Protein AF-A0A7V6YU19-F1 (afdb_monomer_lite)

pLDDT: mean 92.11, std 6.83, range [58.5, 97.75]

Structure (mmCIF, N/CA/C/O backbone):
data_AF-A0A7V6YU19-F1
#
_entry.id   AF-A0A7V6YU19-F1
#
loop_
_atom_site.group_PDB
_atom_site.id
_atom_site.type_symbol
_atom_site.label_atom_id
_atom_site.label_alt_id
_atom_site.label_comp_id
_atom_site.label_asym_id
_atom_site.label_entity_id
_atom_site.label_seq_id
_atom_site.pdbx_PDB_ins_code
_atom_site.Cartn_x
_atom_site.Cartn_y
_atom_site.Cartn_z
_atom_site.occupancy
_atom_site.B_iso_or_equiv
_atom_site.auth_seq_id
_atom_site.auth_comp_id
_atom_site.auth_asym_id
_atom_site.auth_atom_id
_atom_site.pdbx_PDB_model_num
ATOM 1 N N . MET A 1 1 ? 0.845 -4.988 7.920 1.00 90.50 1 MET A N 1
ATOM 2 C CA 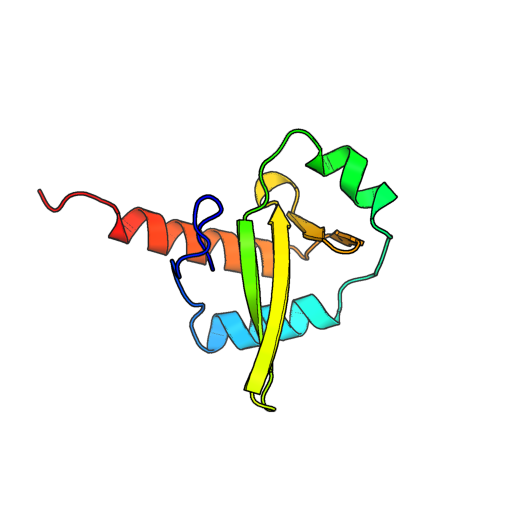. MET A 1 1 ? 2.140 -4.286 7.725 1.00 90.50 1 MET A CA 1
ATOM 3 C C . MET A 1 1 ? 3.253 -5.075 8.382 1.00 90.50 1 MET A C 1
ATOM 5 O O . MET A 1 1 ? 3.049 -5.607 9.468 1.00 90.50 1 MET A O 1
ATOM 9 N N . GLU A 1 2 ? 4.427 -5.120 7.759 1.00 91.31 2 GLU A N 1
ATOM 10 C CA . GLU A 1 2 ? 5.587 -5.846 8.289 1.00 91.31 2 GLU A CA 1
ATOM 11 C C . GLU A 1 2 ? 6.787 -4.915 8.507 1.00 91.31 2 GLU A C 1
ATOM 13 O O . GLU A 1 2 ? 6.885 -3.824 7.945 1.00 91.31 2 GLU A O 1
ATOM 18 N N . SER A 1 3 ? 7.728 -5.359 9.329 1.00 88.25 3 SER A N 1
ATOM 19 C CA . SER A 1 3 ? 9.029 -4.725 9.502 1.00 88.25 3 SER A CA 1
ATOM 20 C C . SER A 1 3 ? 9.885 -4.909 8.253 1.00 88.25 3 SER A C 1
ATOM 22 O O . SER A 1 3 ? 9.975 -6.002 7.692 1.00 88.25 3 SER A O 1
ATOM 24 N N . SER A 1 4 ? 10.558 -3.845 7.817 1.00 85.75 4 SER A N 1
ATOM 25 C CA . SER A 1 4 ? 11.532 -3.927 6.724 1.00 85.75 4 SER A CA 1
ATOM 26 C C . SER A 1 4 ? 12.844 -4.605 7.136 1.00 85.75 4 SER A C 1
ATOM 28 O O . SER A 1 4 ? 13.607 -4.988 6.256 1.00 85.75 4 SER A O 1
ATOM 30 N N . TYR A 1 5 ? 13.112 -4.754 8.439 1.00 88.69 5 TYR A N 1
ATOM 31 C CA . TYR A 1 5 ? 14.351 -5.341 8.961 1.00 88.69 5 TYR A CA 1
ATOM 32 C C . TYR A 1 5 ? 14.288 -6.872 9.052 1.00 88.69 5 TYR A C 1
ATOM 34 O O . TYR A 1 5 ? 15.174 -7.560 8.558 1.00 88.69 5 TYR A O 1
ATOM 42 N N . ASP A 1 6 ? 13.226 -7.402 9.662 1.00 89.88 6 ASP A N 1
ATOM 43 C CA . ASP A 1 6 ? 13.076 -8.826 10.002 1.00 89.88 6 ASP A CA 1
ATOM 44 C C . ASP A 1 6 ? 11.745 -9.434 9.529 1.00 89.88 6 ASP A C 1
ATOM 46 O O . ASP A 1 6 ? 11.481 -10.609 9.766 1.00 89.88 6 ASP A O 1
ATOM 50 N N . GLY A 1 7 ? 10.887 -8.656 8.860 1.00 87.44 7 GLY A N 1
ATOM 51 C CA . GLY A 1 7 ? 9.603 -9.142 8.351 1.00 87.44 7 GLY A CA 1
ATOM 52 C C . GLY A 1 7 ? 8.560 -9.433 9.429 1.00 87.44 7 GLY A C 1
ATOM 53 O O . GLY A 1 7 ? 7.480 -9.916 9.094 1.00 87.44 7 GLY A O 1
ATOM 54 N N . ARG A 1 8 ? 8.832 -9.136 10.709 1.00 91.88 8 ARG A N 1
ATOM 55 C CA . ARG A 1 8 ? 7.842 -9.356 11.768 1.00 91.88 8 ARG A CA 1
ATOM 56 C C . ARG A 1 8 ? 6.603 -8.498 11.534 1.00 91.88 8 ARG A C 1
ATOM 58 O O . ARG A 1 8 ? 6.695 -7.377 11.026 1.00 91.88 8 ARG A O 1
ATOM 65 N N . HIS A 1 9 ? 5.458 -9.014 11.954 1.00 91.31 9 HIS A N 1
ATOM 66 C CA . HIS A 1 9 ? 4.203 -8.279 11.944 1.00 91.31 9 HIS A CA 1
ATOM 67 C C . HIS A 1 9 ? 4.325 -6.981 12.757 1.00 91.31 9 HIS A C 1
ATOM 69 O O . HIS A 1 9 ? 4.867 -6.993 13.863 1.00 91.31 9 HIS A O 1
ATOM 75 N N . LEU A 1 10 ? 3.816 -5.872 12.216 1.00 89.75 10 LEU A N 1
ATOM 76 C CA . LEU A 1 10 ? 3.780 -4.583 12.911 1.00 89.75 10 LEU A CA 1
ATOM 77 C C . LEU A 1 10 ? 2.366 -4.115 13.233 1.00 89.75 10 LEU A C 1
ATOM 79 O O . LEU A 1 10 ? 2.133 -3.632 14.335 1.00 89.75 10 LEU A O 1
ATOM 83 N N . LEU A 1 11 ? 1.460 -4.176 12.258 1.00 91.12 11 LEU A N 1
ATOM 84 C CA . LEU A 1 11 ? 0.125 -3.604 12.389 1.00 91.12 11 LEU A CA 1
ATOM 85 C C . LEU A 1 11 ? -0.799 -4.110 11.286 1.00 91.12 11 LEU A C 1
ATOM 87 O O . LEU A 1 11 ? -0.362 -4.209 10.136 1.00 91.12 11 LEU A O 1
ATOM 91 N N . ASP A 1 12 ? -2.067 -4.307 11.615 1.00 92.38 12 ASP A N 1
ATOM 92 C CA . ASP A 1 12 ? -3.137 -4.578 10.659 1.00 92.38 12 ASP A CA 1
ATOM 93 C C . ASP A 1 12 ? -3.987 -3.347 10.364 1.00 92.38 12 ASP A C 1
ATOM 95 O O . ASP A 1 12 ? -4.033 -2.379 11.128 1.00 92.38 12 ASP A O 1
ATOM 99 N N . PHE A 1 13 ? -4.656 -3.398 9.219 1.00 94.38 13 PHE A N 1
ATOM 100 C CA . PHE A 1 13 ? -5.737 -2.476 8.906 1.00 94.38 13 PHE A CA 1
ATOM 101 C C . PHE A 1 13 ? -6.992 -2.969 9.623 1.00 94.38 13 PHE A C 1
ATOM 103 O O . PHE A 1 13 ? -7.190 -4.174 9.763 1.00 94.38 13 PHE A O 1
ATOM 110 N N . ASP A 1 14 ? -7.839 -2.047 10.076 1.00 94.69 14 ASP A N 1
ATOM 111 C CA . ASP A 1 14 ? -9.186 -2.432 10.502 1.00 94.69 14 ASP A CA 1
ATOM 112 C C . ASP A 1 14 ? -10.050 -2.850 9.293 1.00 94.69 14 ASP A C 1
ATOM 114 O O . ASP A 1 14 ? -9.650 -2.679 8.136 1.00 94.69 14 ASP A O 1
ATOM 118 N N . ASP A 1 15 ? -11.227 -3.426 9.546 1.00 95.00 15 ASP A N 1
ATOM 119 C CA . ASP A 1 15 ? -12.093 -3.978 8.491 1.00 95.00 15 ASP A CA 1
ATOM 120 C C . ASP A 1 15 ? -12.442 -2.932 7.426 1.00 95.00 15 ASP A C 1
ATOM 122 O O . ASP A 1 15 ? -12.363 -3.196 6.225 1.00 95.00 15 ASP A O 1
ATOM 126 N N . LYS A 1 16 ? -12.749 -1.705 7.863 1.00 96.00 16 LYS A N 1
ATOM 127 C CA . LYS A 1 16 ? -13.089 -0.600 6.964 1.00 96.00 16 LYS A CA 1
ATOM 128 C C . LYS A 1 16 ? -11.886 -0.194 6.113 1.00 96.00 16 LYS A C 1
ATOM 130 O O . LYS A 1 16 ? -12.013 -0.036 4.902 1.00 96.00 16 LYS A O 1
ATOM 135 N N . GLN A 1 17 ? -10.722 -0.023 6.740 1.00 96.38 17 GLN A N 1
ATOM 136 C CA . GLN A 1 17 ? -9.481 0.291 6.034 1.00 96.38 17 GLN A CA 1
ATOM 137 C C . GLN A 1 17 ? -9.115 -0.804 5.028 1.00 96.38 17 GLN A C 1
ATOM 139 O O . GLN A 1 17 ? -8.640 -0.490 3.941 1.00 96.38 17 GLN A O 1
ATOM 144 N N . THR A 1 18 ? -9.348 -2.071 5.373 1.00 96.00 18 THR A N 1
ATOM 145 C CA . THR A 1 18 ? -9.095 -3.220 4.498 1.00 96.00 18 THR A CA 1
ATOM 146 C C . THR A 1 18 ? -9.998 -3.189 3.271 1.00 96.00 18 THR A C 1
ATOM 148 O O . THR A 1 18 ? -9.497 -3.281 2.151 1.00 96.00 18 THR A O 1
ATOM 151 N N . GLU A 1 19 ? -11.306 -3.001 3.459 1.00 96.50 19 GLU A N 1
ATOM 152 C CA . GLU A 1 19 ? -12.279 -2.936 2.364 1.00 96.50 19 GLU A CA 1
ATOM 153 C C . GLU A 1 19 ? -11.993 -1.759 1.418 1.00 96.50 19 GLU A C 1
ATOM 155 O O . GLU A 1 19 ? -11.908 -1.936 0.199 1.00 96.50 19 GLU A O 1
ATOM 160 N N . GLU A 1 20 ? -11.786 -0.559 1.970 1.00 97.50 20 GLU A N 1
ATOM 161 C CA . GLU A 1 20 ? -11.489 0.634 1.173 1.00 97.50 20 GLU A CA 1
ATOM 162 C C . GLU A 1 20 ? -10.144 0.497 0.448 1.00 97.50 20 GLU A C 1
ATOM 164 O O . GLU A 1 20 ? -10.064 0.767 -0.751 1.00 97.50 20 GLU A O 1
ATOM 169 N N . PHE A 1 21 ? -9.097 0.014 1.125 1.00 96.12 21 PHE A N 1
ATOM 170 C CA . PHE A 1 21 ? -7.794 -0.192 0.494 1.00 96.12 21 PHE A CA 1
ATOM 171 C C . PHE A 1 21 ? -7.872 -1.224 -0.631 1.00 96.12 21 PHE A C 1
ATOM 173 O O . PHE A 1 21 ? -7.307 -0.991 -1.694 1.00 96.12 21 PHE A O 1
ATOM 180 N N . ALA A 1 22 ? -8.575 -2.344 -0.431 1.00 96.06 22 ALA A N 1
ATOM 181 C CA . ALA A 1 22 ? -8.734 -3.374 -1.455 1.00 96.06 22 ALA A CA 1
ATOM 182 C C . ALA A 1 22 ? -9.465 -2.831 -2.690 1.00 96.06 22 ALA A C 1
ATOM 184 O O . ALA A 1 22 ? -9.017 -3.050 -3.817 1.00 96.06 22 ALA A O 1
ATOM 185 N N . LYS A 1 23 ? -10.544 -2.066 -2.490 1.00 97.44 23 LYS A N 1
ATOM 186 C CA . LYS A 1 23 ? -11.290 -1.426 -3.581 1.00 97.44 23 LYS A CA 1
ATOM 187 C C . LYS A 1 23 ? -10.415 -0.469 -4.393 1.00 97.44 23 LYS A C 1
ATOM 189 O O . LYS A 1 23 ? -10.455 -0.504 -5.620 1.00 97.44 23 LYS A O 1
ATOM 194 N N . GLU A 1 24 ? -9.630 0.367 -3.718 1.00 97.19 24 GLU A N 1
ATOM 195 C CA . GLU A 1 24 ? -8.702 1.300 -4.366 1.00 97.19 24 GLU A CA 1
ATOM 196 C C . GLU A 1 24 ? -7.536 0.563 -5.036 1.00 97.19 24 GLU A C 1
ATOM 198 O O . GLU A 1 24 ? -7.123 0.921 -6.130 1.00 97.19 24 GLU A O 1
ATOM 203 N N . PHE A 1 25 ? -7.018 -0.500 -4.421 1.00 95.69 25 PHE A N 1
ATOM 204 C CA . PHE A 1 25 ? -5.929 -1.300 -4.979 1.00 95.69 25 PHE A CA 1
ATOM 205 C C . PHE A 1 25 ? -6.331 -1.987 -6.285 1.00 95.69 25 PHE A C 1
ATOM 207 O O . PHE A 1 25 ? -5.564 -1.990 -7.245 1.00 95.69 25 PHE A O 1
ATOM 214 N N . LEU A 1 26 ? -7.549 -2.527 -6.343 1.00 95.19 26 LEU A N 1
ATOM 215 C CA . LEU A 1 26 ? -8.080 -3.182 -7.537 1.00 95.19 26 LEU A CA 1
ATOM 216 C C . LEU A 1 26 ? -8.429 -2.202 -8.668 1.00 95.19 26 LEU A C 1
ATOM 218 O O . LEU A 1 26 ? -8.600 -2.642 -9.803 1.00 95.19 26 LEU A O 1
ATOM 222 N N . SER A 1 27 ? -8.535 -0.898 -8.389 1.00 96.62 27 SER A N 1
ATOM 223 C CA . SER A 1 27 ? -8.806 0.129 -9.404 1.00 96.62 27 SER A CA 1
ATOM 224 C C . SER A 1 27 ? -7.543 0.764 -9.992 1.00 96.62 27 SER A C 1
ATOM 226 O O . SER A 1 27 ? -7.648 1.551 -10.935 1.00 96.62 27 SER A O 1
ATOM 228 N N . LEU A 1 28 ? -6.359 0.444 -9.456 1.00 96.56 28 LEU A N 1
ATOM 229 C CA . LEU A 1 28 ? -5.116 1.078 -9.880 1.00 96.56 28 LEU A CA 1
ATOM 230 C C . LEU A 1 28 ? -4.754 0.726 -11.322 1.00 96.56 28 LEU A C 1
ATOM 232 O O . LEU A 1 28 ? -4.744 -0.436 -11.730 1.00 96.56 28 LEU A O 1
ATOM 236 N N . GLU A 1 29 ? -4.356 1.749 -12.072 1.00 96.81 29 GLU A N 1
ATOM 237 C CA . GLU A 1 29 ? -3.750 1.567 -13.382 1.00 96.81 29 GLU A CA 1
ATOM 238 C C . GLU A 1 29 ? -2.316 1.044 -13.229 1.00 96.81 29 GLU A C 1
ATOM 240 O O . GLU A 1 29 ? -1.480 1.629 -12.531 1.00 96.81 29 GLU A O 1
ATOM 245 N N . TYR A 1 30 ? -2.018 -0.063 -13.909 1.00 96.75 30 TYR A N 1
ATOM 246 C CA . TYR A 1 30 ? -0.662 -0.583 -13.984 1.00 96.75 30 TYR A CA 1
ATOM 247 C C . TYR A 1 30 ? 0.156 0.223 -14.993 1.00 96.75 30 TYR A C 1
ATOM 249 O O . TYR A 1 30 ? -0.063 0.141 -16.200 1.00 96.75 30 TYR A O 1
ATOM 257 N N . VAL A 1 31 ? 1.142 0.961 -14.489 1.00 96.81 31 VAL A N 1
ATOM 258 C CA . VAL A 1 31 ? 2.060 1.778 -15.292 1.00 96.81 31 VAL A CA 1
ATOM 259 C C . VAL A 1 31 ? 3.426 1.118 -15.486 1.00 96.81 31 VAL A C 1
ATOM 261 O O . VAL A 1 31 ? 4.243 1.632 -16.238 1.00 96.81 31 VAL A O 1
ATOM 264 N N . GLY A 1 32 ? 3.708 -0.015 -14.840 1.00 96.00 32 GLY A N 1
ATOM 265 C CA . GLY A 1 32 ? 4.998 -0.703 -14.945 1.00 96.00 32 GLY A CA 1
ATOM 266 C C . GLY A 1 32 ? 6.028 -0.277 -13.896 1.00 96.00 32 GLY A C 1
ATOM 267 O O . GLY A 1 32 ? 5.992 0.834 -13.361 1.00 96.00 32 GLY A O 1
ATOM 268 N N . PHE A 1 33 ? 6.959 -1.186 -13.587 1.00 94.56 33 PHE A N 1
ATOM 269 C CA . PHE A 1 33 ? 7.960 -0.972 -12.536 1.00 94.56 33 PHE A CA 1
ATOM 270 C C . PHE A 1 33 ? 8.914 0.182 -12.861 1.00 94.56 33 PHE A C 1
ATOM 272 O O . PHE A 1 33 ? 9.177 1.013 -11.995 1.00 94.56 33 PHE A O 1
ATOM 279 N N . ASP A 1 34 ? 9.378 0.287 -14.106 1.00 95.25 34 ASP A N 1
ATOM 280 C CA . ASP A 1 34 ? 10.337 1.323 -14.516 1.00 95.25 34 ASP A CA 1
ATOM 281 C C . ASP A 1 34 ? 9.789 2.738 -14.273 1.00 95.25 34 ASP A C 1
ATOM 283 O O . ASP A 1 34 ? 10.500 3.616 -13.782 1.00 95.25 34 ASP A O 1
ATOM 287 N N . ASN A 1 35 ? 8.488 2.935 -14.514 1.00 94.25 35 ASN A N 1
ATOM 288 C CA . ASN A 1 35 ? 7.812 4.216 -14.311 1.00 94.25 35 ASN A CA 1
ATOM 289 C C . ASN A 1 35 ? 7.719 4.623 -12.833 1.00 94.25 35 ASN A C 1
ATOM 291 O O . ASN A 1 35 ? 7.734 5.817 -12.517 1.00 94.25 35 ASN A O 1
ATOM 295 N N . ILE A 1 36 ? 7.640 3.657 -11.912 1.00 95.94 36 ILE A N 1
ATOM 296 C CA . ILE A 1 36 ? 7.669 3.956 -10.475 1.00 95.94 36 ILE A CA 1
ATOM 297 C C . ILE A 1 36 ? 9.101 4.018 -9.933 1.00 95.94 36 ILE A C 1
ATOM 299 O O . ILE A 1 36 ? 9.358 4.817 -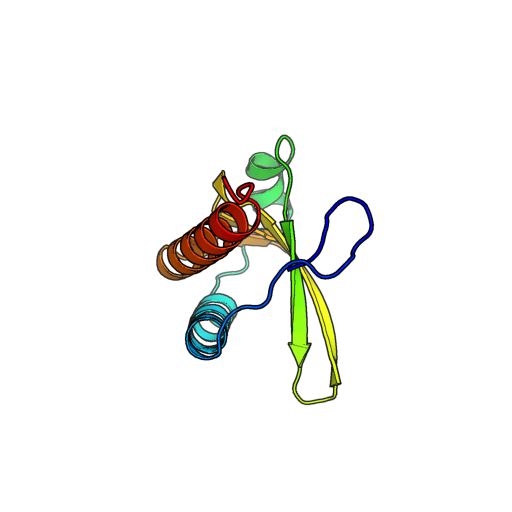9.030 1.00 95.94 36 ILE A O 1
ATOM 303 N N . TYR A 1 37 ? 10.034 3.230 -10.485 1.00 94.31 37 TYR A N 1
ATOM 304 C CA . TYR A 1 37 ? 11.395 3.055 -9.971 1.00 94.31 37 TYR A CA 1
ATOM 305 C C . TYR A 1 37 ? 12.150 4.379 -9.862 1.00 94.31 37 TYR A C 1
ATOM 307 O O . TYR A 1 37 ? 12.700 4.687 -8.802 1.00 94.31 37 TYR A O 1
ATOM 315 N N . GLU A 1 38 ? 12.085 5.215 -10.900 1.00 91.44 38 GLU A N 1
ATOM 316 C CA . GLU A 1 38 ? 12.720 6.539 -10.905 1.00 91.44 38 GLU A CA 1
ATOM 317 C C . GLU A 1 38 ? 12.283 7.421 -9.726 1.00 91.44 38 GLU A C 1
ATOM 319 O O . GLU A 1 38 ? 13.071 8.216 -9.212 1.00 91.44 38 GLU A O 1
ATOM 324 N N . LYS A 1 39 ? 11.048 7.251 -9.238 1.00 90.44 39 LYS A N 1
ATOM 325 C CA . LYS A 1 39 ? 10.518 8.025 -8.108 1.00 90.44 39 LYS A CA 1
ATOM 326 C C . LYS A 1 39 ? 10.852 7.421 -6.746 1.00 90.44 39 LYS A C 1
ATOM 328 O O . LYS A 1 39 ? 10.923 8.168 -5.769 1.00 90.44 39 LYS A O 1
ATOM 333 N N . ILE A 1 40 ? 11.033 6.101 -6.669 1.00 94.19 40 ILE A N 1
ATOM 334 C CA . ILE A 1 40 ? 11.167 5.374 -5.396 1.00 94.19 40 ILE A CA 1
ATOM 335 C C . ILE A 1 40 ? 12.600 4.949 -5.058 1.00 94.19 40 ILE A C 1
ATOM 337 O O . ILE A 1 40 ? 12.871 4.675 -3.891 1.00 94.19 40 ILE A O 1
ATOM 341 N N . ARG A 1 41 ? 13.529 4.922 -6.027 1.00 91.44 41 ARG A N 1
ATOM 342 C CA . ARG A 1 41 ? 14.880 4.327 -5.897 1.00 91.44 41 ARG A CA 1
ATOM 343 C C . ARG A 1 41 ? 15.760 4.868 -4.761 1.00 91.44 41 ARG A C 1
ATOM 345 O O . ARG A 1 41 ? 16.718 4.211 -4.371 1.00 91.44 41 ARG A O 1
ATOM 352 N N . HIS A 1 42 ? 15.457 6.053 -4.234 1.00 90.75 42 HIS A N 1
ATOM 353 C CA . HIS A 1 42 ? 16.184 6.676 -3.118 1.00 90.75 42 HIS A CA 1
ATOM 354 C C . HIS A 1 42 ? 15.360 6.741 -1.824 1.00 90.75 42 HIS A C 1
ATOM 356 O O . HIS A 1 42 ? 15.683 7.505 -0.920 1.00 90.75 42 HIS A O 1
ATOM 362 N N . SER A 1 43 ? 14.274 5.973 -1.739 1.00 89.31 43 SER A N 1
ATOM 363 C CA . SER A 1 43 ? 13.353 5.973 -0.604 1.00 89.31 43 SER A CA 1
ATOM 364 C C . SER A 1 43 ? 13.010 4.552 -0.171 1.00 89.31 43 SER A C 1
ATOM 366 O O . SER A 1 43 ? 13.074 3.610 -0.962 1.00 89.31 43 SER A O 1
ATOM 368 N N . ASN A 1 44 ? 12.624 4.398 1.093 1.00 87.81 44 ASN A N 1
ATOM 369 C CA . ASN A 1 44 ? 12.288 3.097 1.659 1.00 87.81 44 ASN A CA 1
ATOM 370 C C . ASN A 1 44 ? 10.793 2.812 1.513 1.00 87.81 44 ASN A C 1
ATOM 372 O O . ASN A 1 44 ? 9.950 3.614 1.918 1.00 87.81 44 ASN A O 1
ATOM 376 N N . GLY A 1 45 ? 10.481 1.648 0.952 1.00 90.31 45 GLY A N 1
ATOM 377 C CA . GLY A 1 45 ? 9.124 1.126 0.894 1.00 90.31 45 GLY A CA 1
ATOM 378 C C . GLY A 1 45 ? 8.804 0.370 2.175 1.00 90.31 45 GLY A C 1
ATOM 379 O O . GLY A 1 45 ? 9.665 -0.301 2.745 1.00 90.31 45 GLY A O 1
ATOM 380 N N . SER A 1 46 ? 7.559 0.460 2.620 1.00 91.25 46 SER A N 1
ATOM 381 C CA . SER A 1 46 ? 7.053 -0.385 3.690 1.00 91.25 46 SER A CA 1
ATOM 382 C C . SER A 1 46 ? 6.346 -1.605 3.122 1.00 91.25 46 SER A C 1
ATOM 384 O O . SER A 1 46 ? 5.521 -1.479 2.215 1.00 91.25 46 SER A O 1
ATOM 386 N N . PRO A 1 47 ? 6.655 -2.794 3.644 1.00 93.81 47 PRO A N 1
ATOM 387 C CA . PRO A 1 47 ? 6.032 -4.015 3.183 1.00 93.81 47 PRO A CA 1
ATOM 388 C C . PRO A 1 47 ? 4.613 -4.182 3.724 1.00 93.81 47 PRO A C 1
ATOM 390 O O . PRO A 1 47 ? 4.353 -4.060 4.927 1.00 93.81 47 PRO A O 1
ATOM 393 N N . LEU A 1 48 ? 3.707 -4.537 2.819 1.00 94.75 48 LEU A N 1
ATOM 394 C CA . LEU A 1 48 ? 2.339 -4.931 3.120 1.00 94.75 48 LEU A CA 1
ATOM 395 C C . LEU A 1 48 ? 2.150 -6.379 2.688 1.00 94.75 48 LEU A C 1
ATOM 397 O O . LEU A 1 48 ? 2.544 -6.756 1.585 1.00 94.75 48 LEU A O 1
ATOM 401 N N . ARG A 1 49 ? 1.540 -7.180 3.557 1.00 95.38 49 ARG A N 1
ATOM 402 C CA . ARG A 1 49 ? 1.094 -8.527 3.222 1.00 95.38 49 ARG A CA 1
ATOM 403 C C . ARG A 1 49 ? -0.403 -8.489 2.989 1.00 95.38 49 ARG A C 1
ATOM 405 O O . ARG A 1 49 ? -1.131 -7.982 3.836 1.00 95.38 49 ARG A O 1
ATOM 412 N N . ILE A 1 50 ? -0.820 -9.025 1.853 1.00 94.56 50 ILE A N 1
ATOM 413 C CA . ILE A 1 50 ? -2.218 -9.211 1.491 1.00 94.56 50 ILE A CA 1
ATOM 414 C C . ILE A 1 50 ? -2.523 -10.692 1.674 1.00 94.56 50 ILE A C 1
ATOM 416 O O . ILE A 1 50 ? -1.835 -11.534 1.094 1.00 94.56 50 ILE A O 1
ATOM 420 N N . TYR A 1 51 ? -3.516 -10.989 2.507 1.00 94.75 51 TYR A N 1
ATOM 421 C CA . TYR A 1 51 ? -4.065 -12.328 2.691 1.00 94.75 51 TYR A CA 1
ATOM 422 C C . TYR A 1 51 ? -5.312 -12.471 1.825 1.00 94.75 51 TYR A C 1
ATOM 424 O O . TYR A 1 51 ? -6.116 -11.545 1.746 1.00 94.75 51 TYR A O 1
ATOM 432 N N . LEU A 1 52 ? -5.437 -13.613 1.160 1.00 95.06 52 LEU A N 1
ATOM 433 C CA . LEU A 1 52 ? -6.583 -13.965 0.334 1.00 95.06 52 LEU A CA 1
ATOM 434 C C . LEU A 1 52 ? -7.477 -14.963 1.075 1.00 95.06 52 LEU A C 1
ATOM 436 O O . LEU A 1 52 ? -7.016 -15.689 1.960 1.00 95.06 52 LEU A O 1
ATOM 440 N N . ASP A 1 53 ? -8.749 -15.029 0.680 1.00 93.69 53 ASP A N 1
ATOM 441 C CA . ASP A 1 53 ? -9.756 -15.898 1.311 1.00 93.69 53 ASP A CA 1
ATOM 442 C C . ASP A 1 53 ? -9.424 -17.396 1.198 1.00 93.69 53 ASP A C 1
ATOM 444 O O . ASP A 1 53 ? -9.903 -18.208 1.987 1.00 93.69 53 ASP A O 1
ATOM 448 N N . ASP A 1 54 ? -8.577 -17.773 0.236 1.00 96.38 54 ASP A N 1
ATOM 449 C CA . ASP A 1 54 ? -8.087 -19.144 0.053 1.00 96.38 54 ASP A CA 1
ATOM 450 C C . ASP A 1 54 ? -6.931 -19.518 1.003 1.00 96.38 54 ASP A C 1
ATOM 452 O O . ASP A 1 54 ? -6.375 -20.615 0.917 1.00 96.38 54 ASP A O 1
ATOM 456 N N . GLY A 1 55 ? -6.562 -18.614 1.916 1.00 96.12 55 GLY A N 1
ATOM 457 C CA . GLY A 1 55 ? -5.479 -18.789 2.878 1.00 96.12 55 GLY A CA 1
ATOM 458 C C . GLY A 1 55 ? -4.084 -18.515 2.313 1.00 96.12 55 GLY A C 1
ATOM 459 O O . GLY A 1 55 ? -3.096 -18.632 3.044 1.00 96.12 55 GLY A O 1
ATOM 460 N N . THR A 1 56 ? -3.967 -18.137 1.038 1.00 97.25 56 THR A N 1
ATOM 461 C CA . THR A 1 56 ? -2.693 -17.704 0.459 1.00 97.25 56 THR A CA 1
ATOM 462 C C . THR A 1 56 ? -2.393 -16.244 0.797 1.00 97.25 56 THR A C 1
ATOM 464 O O . THR A 1 56 ? -3.237 -15.487 1.281 1.00 97.25 56 THR A O 1
ATOM 467 N N . 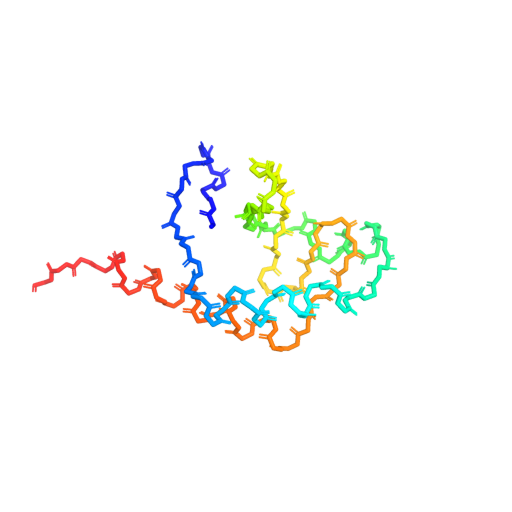SER A 1 57 ? -1.141 -15.831 0.591 1.00 95.81 57 SER A N 1
ATOM 468 C CA . SER A 1 57 ? -0.754 -14.433 0.762 1.00 95.81 57 SER A CA 1
ATOM 469 C C . SER A 1 57 ? 0.355 -14.032 -0.192 1.00 95.81 57 SER A C 1
ATOM 471 O O . SER A 1 57 ? 1.181 -14.852 -0.599 1.00 95.81 57 SER A O 1
ATOM 473 N N . PHE A 1 58 ? 0.414 -12.742 -0.493 1.00 94.44 58 PHE A N 1
ATOM 474 C C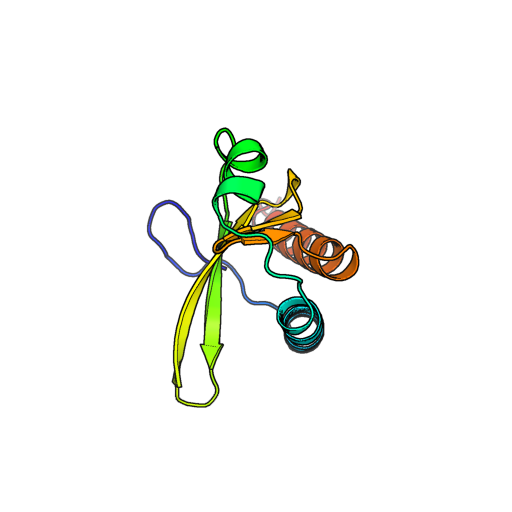A . PHE A 1 58 ? 1.524 -12.144 -1.218 1.00 94.44 58 PHE A CA 1
ATOM 475 C C . PHE A 1 58 ? 1.933 -10.823 -0.577 1.00 94.44 58 PHE A C 1
ATOM 477 O O . PHE A 1 58 ? 1.208 -10.232 0.225 1.00 94.44 58 PHE A O 1
ATOM 484 N N . ARG A 1 59 ? 3.148 -10.383 -0.900 1.00 93.75 59 ARG A N 1
ATOM 485 C CA . ARG A 1 59 ? 3.746 -9.175 -0.341 1.00 93.75 59 ARG A CA 1
ATOM 486 C C . ARG A 1 59 ? 3.899 -8.128 -1.431 1.00 93.75 59 ARG A C 1
ATOM 488 O O . ARG A 1 59 ? 4.432 -8.424 -2.496 1.00 93.75 59 ARG A O 1
ATOM 495 N N . ILE A 1 60 ? 3.482 -6.910 -1.122 1.00 94.81 60 ILE A N 1
ATOM 496 C CA . ILE A 1 60 ? 3.742 -5.712 -1.918 1.00 94.81 60 ILE A CA 1
ATOM 497 C C . ILE A 1 60 ? 4.583 -4.735 -1.099 1.00 94.81 60 ILE A C 1
ATOM 499 O O . ILE A 1 60 ? 4.654 -4.824 0.130 1.00 94.81 60 ILE A O 1
ATOM 503 N N . SER A 1 61 ? 5.204 -3.781 -1.782 1.00 94.56 61 SER A N 1
ATOM 504 C CA . SER A 1 61 ? 5.908 -2.674 -1.134 1.00 94.56 61 SER A CA 1
ATOM 505 C C . SER A 1 61 ? 5.209 -1.365 -1.460 1.00 94.56 61 SER A C 1
ATOM 507 O O . SER A 1 61 ? 4.927 -1.094 -2.627 1.00 94.56 61 SER A O 1
ATOM 509 N N . TYR A 1 62 ? 4.963 -0.560 -0.429 1.00 95.25 62 TYR A N 1
ATOM 510 C CA . TYR A 1 62 ? 4.293 0.732 -0.510 1.00 95.25 62 TYR A CA 1
ATOM 511 C C . TYR A 1 62 ? 5.239 1.861 -0.086 1.00 95.25 62 TYR A C 1
ATOM 513 O O . TYR A 1 62 ? 5.752 1.869 1.034 1.00 95.25 62 TYR A O 1
ATOM 521 N N . TRP A 1 63 ? 5.468 2.837 -0.961 1.00 9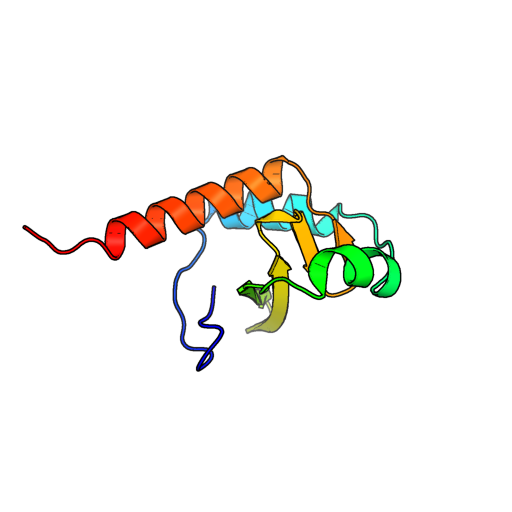5.19 63 TRP A N 1
ATOM 522 C CA . TRP A 1 63 ? 6.277 4.026 -0.683 1.00 95.19 63 TRP A CA 1
ATOM 523 C C . TRP A 1 63 ? 5.376 5.203 -0.327 1.00 95.19 63 TRP A C 1
ATOM 525 O O . TRP A 1 63 ? 4.834 5.860 -1.214 1.00 95.19 63 TRP A O 1
ATOM 535 N N . PHE A 1 64 ? 5.258 5.495 0.969 1.00 90.94 64 PHE A N 1
ATOM 536 C CA . PHE A 1 64 ? 4.325 6.495 1.498 1.00 90.94 64 PHE A CA 1
ATOM 537 C C . PHE A 1 64 ? 4.460 7.876 0.868 1.00 90.94 64 PHE A C 1
ATOM 539 O O . PHE A 1 64 ? 3.489 8.409 0.340 1.00 90.94 64 PHE A O 1
ATOM 546 N N . GLU A 1 65 ? 5.670 8.435 0.862 1.00 90.38 65 GLU A N 1
ATOM 547 C CA . GLU A 1 65 ? 5.902 9.784 0.337 1.00 90.38 65 GLU A CA 1
ATOM 548 C C . GLU A 1 65 ? 5.609 9.905 -1.159 1.00 90.38 65 GLU A C 1
ATOM 550 O O . GLU A 1 65 ? 5.290 10.987 -1.649 1.00 90.38 65 GLU A O 1
ATOM 555 N N . LYS A 1 66 ? 5.766 8.804 -1.900 1.00 95.31 66 LYS A N 1
ATOM 556 C CA . LYS A 1 66 ? 5.615 8.776 -3.359 1.00 95.31 66 LYS A CA 1
ATOM 557 C C . LYS A 1 66 ? 4.258 8.246 -3.801 1.00 95.31 66 LYS A C 1
ATOM 559 O O . LYS A 1 66 ? 3.999 8.259 -4.999 1.00 95.31 66 LYS A O 1
ATOM 564 N N . ASN A 1 67 ? 3.437 7.789 -2.852 1.00 96.00 67 ASN A N 1
ATOM 565 C CA . ASN A 1 67 ? 2.188 7.081 -3.097 1.00 96.00 67 ASN A CA 1
ATOM 566 C C . ASN A 1 67 ? 2.352 6.033 -4.212 1.00 96.00 67 ASN A C 1
ATOM 568 O O . ASN A 1 67 ? 1.642 6.050 -5.211 1.00 96.00 67 ASN A O 1
ATOM 572 N N . ALA A 1 68 ? 3.384 5.196 -4.099 1.00 97.19 68 ALA A N 1
ATOM 573 C CA . ALA A 1 68 ? 3.780 4.262 -5.148 1.00 97.19 68 ALA A CA 1
ATOM 574 C C . ALA A 1 68 ? 3.813 2.831 -4.621 1.00 97.19 68 ALA A C 1
ATOM 576 O O . ALA A 1 68 ? 4.193 2.587 -3.474 1.00 97.19 68 ALA A O 1
ATOM 577 N N . ILE A 1 69 ? 3.442 1.889 -5.483 1.00 96.19 69 ILE A N 1
ATOM 578 C CA . ILE A 1 69 ? 3.265 0.482 -5.143 1.00 96.19 69 ILE A CA 1
ATOM 579 C C . ILE A 1 69 ? 4.021 -0.379 -6.142 1.00 96.19 69 ILE A C 1
ATOM 581 O O . ILE A 1 69 ? 3.745 -0.346 -7.341 1.00 96.19 69 ILE A O 1
ATOM 585 N N . ASN A 1 70 ? 4.944 -1.197 -5.644 1.00 93.31 70 ASN A N 1
ATOM 586 C CA . ASN A 1 70 ? 5.497 -2.311 -6.414 1.00 93.31 70 ASN A CA 1
ATOM 587 C C . ASN A 1 70 ? 4.405 -3.398 -6.506 1.00 93.31 70 ASN A C 1
ATOM 589 O O . ASN A 1 70 ? 3.906 -3.801 -5.450 1.00 93.31 70 ASN A O 1
ATOM 593 N N . PRO A 1 71 ? 3.989 -3.819 -7.722 1.00 88.81 71 PRO A N 1
ATOM 594 C CA . PRO A 1 71 ? 4.834 -3.947 -8.924 1.00 88.81 71 PRO A CA 1
ATOM 595 C C . PRO A 1 71 ? 4.842 -2.834 -9.975 1.00 88.81 71 PRO A C 1
ATOM 597 O O . PRO A 1 71 ? 5.594 -2.962 -10.939 1.00 88.81 71 PRO A O 1
ATOM 600 N N . GLY A 1 72 ? 4.091 -1.743 -9.844 1.00 95.88 72 GLY A N 1
ATOM 601 C CA . GLY A 1 72 ? 4.119 -0.705 -10.881 1.00 95.88 72 GLY A CA 1
ATOM 602 C C . GLY A 1 72 ? 2.870 0.148 -10.957 1.00 95.88 72 GLY A C 1
ATOM 603 O O . GLY A 1 72 ? 2.317 0.283 -12.041 1.00 95.88 72 GLY A O 1
ATOM 604 N N . ALA A 1 73 ? 2.403 0.680 -9.832 1.00 97.75 73 ALA A N 1
ATOM 605 C CA . ALA A 1 73 ? 1.245 1.568 -9.794 1.00 97.75 73 ALA A CA 1
ATOM 606 C C . ALA A 1 73 ? 1.485 2.758 -8.856 1.00 97.75 73 ALA A C 1
ATOM 608 O O . ALA A 1 73 ? 2.305 2.684 -7.936 1.00 97.75 73 ALA A O 1
ATOM 609 N N . PHE A 1 74 ? 0.745 3.844 -9.074 1.00 97.62 74 PHE A N 1
ATOM 610 C CA . PHE A 1 74 ? 0.590 4.916 -8.091 1.00 97.62 74 PHE A CA 1
ATOM 611 C C . PHE A 1 74 ? -0.740 4.723 -7.371 1.00 97.62 74 PHE A C 1
ATOM 613 O O . PHE A 1 74 ? -1.741 4.437 -8.017 1.00 97.62 74 PHE A O 1
ATOM 620 N N . GLY A 1 75 ? -0.741 4.845 -6.046 1.00 96.75 75 GLY A N 1
ATOM 621 C CA . GLY A 1 75 ? -1.959 4.770 -5.253 1.00 96.75 75 GLY A CA 1
ATOM 622 C C . GLY A 1 75 ? -2.857 5.984 -5.485 1.00 96.75 75 GLY A C 1
ATOM 623 O O . GLY A 1 75 ? -2.436 7.019 -6.006 1.00 96.75 75 GLY A O 1
ATOM 624 N N . THR A 1 76 ? -4.109 5.868 -5.063 1.00 97.44 76 THR A N 1
ATOM 625 C CA . THR A 1 76 ? -5.061 6.983 -5.061 1.00 97.44 76 THR A CA 1
ATOM 626 C C . THR A 1 76 ? -4.882 7.860 -3.819 1.00 97.44 76 THR A C 1
ATOM 628 O O . THR A 1 76 ? -4.180 7.491 -2.872 1.00 97.44 76 THR A O 1
ATOM 631 N N . GLU A 1 77 ? -5.521 9.032 -3.788 1.00 96.19 77 GLU A N 1
ATOM 632 C CA . GLU A 1 77 ? -5.523 9.884 -2.588 1.00 96.19 77 GLU A CA 1
ATOM 633 C C . GLU A 1 77 ? -6.235 9.207 -1.407 1.00 96.19 77 GLU A C 1
ATOM 635 O O . GLU A 1 77 ? -5.776 9.310 -0.269 1.00 96.19 77 GLU A O 1
ATOM 640 N N . THR A 1 78 ? -7.302 8.443 -1.670 1.00 96.38 78 THR A N 1
ATOM 641 C CA . THR A 1 78 ? -7.986 7.626 -0.654 1.00 96.38 78 THR A CA 1
ATOM 642 C C . THR A 1 78 ? -7.015 6.632 -0.026 1.00 96.38 78 THR A C 1
ATOM 644 O O . THR A 1 78 ? -6.882 6.571 1.197 1.00 96.38 78 THR A O 1
ATOM 647 N N . MET A 1 79 ? -6.276 5.894 -0.861 1.00 96.12 79 MET A N 1
ATOM 648 C CA . MET A 1 79 ? -5.284 4.931 -0.397 1.00 96.12 79 MET A CA 1
ATOM 649 C C . MET A 1 79 ? -4.198 5.596 0.453 1.00 96.12 79 MET A C 1
ATOM 651 O O . MET A 1 79 ? -3.870 5.106 1.534 1.00 96.12 79 MET A O 1
ATOM 655 N N . LYS A 1 80 ? -3.684 6.748 0.014 1.00 96.25 80 LYS A N 1
ATOM 656 C CA . LYS A 1 80 ? -2.709 7.523 0.785 1.00 96.25 80 LYS A CA 1
ATOM 657 C C . LYS A 1 80 ? -3.251 7.927 2.156 1.00 96.25 80 LYS A C 1
ATOM 659 O O . LYS A 1 80 ? -2.557 7.729 3.150 1.00 96.25 80 LYS A O 1
ATOM 664 N N . GLY A 1 81 ? -4.491 8.406 2.225 1.00 96.44 81 GLY A N 1
ATOM 665 C CA . GLY A 1 81 ? -5.139 8.770 3.487 1.00 96.44 81 GLY A CA 1
ATOM 666 C C . GLY A 1 81 ? -5.301 7.585 4.447 1.00 96.44 81 GLY A C 1
ATOM 667 O O . GLY A 1 81 ? -5.040 7.717 5.645 1.00 96.44 81 GLY A O 1
ATOM 668 N N . ILE A 1 82 ? -5.666 6.401 3.940 1.00 95.81 82 ILE A N 1
ATOM 669 C CA . ILE A 1 82 ? -5.715 5.164 4.744 1.00 95.81 82 ILE A CA 1
ATOM 670 C C . ILE A 1 82 ? -4.336 4.878 5.344 1.00 95.81 82 ILE A C 1
ATOM 672 O O . ILE A 1 82 ? -4.199 4.676 6.551 1.00 95.81 82 ILE A O 1
ATOM 676 N N . MET A 1 83 ? -3.306 4.926 4.506 1.00 94.12 83 MET A N 1
ATOM 677 C CA . MET A 1 83 ? -1.926 4.633 4.873 1.00 94.12 83 MET A CA 1
ATOM 678 C C . MET A 1 83 ? -1.360 5.621 5.907 1.00 94.12 83 MET A C 1
ATOM 680 O O . MET A 1 83 ? -0.709 5.207 6.870 1.00 94.12 83 MET A O 1
ATOM 684 N N . GLU A 1 84 ? -1.657 6.912 5.767 1.00 93.44 84 GLU A N 1
ATOM 685 C CA . GLU A 1 84 ? -1.306 7.945 6.749 1.00 93.44 84 GLU A CA 1
ATOM 686 C C . GLU A 1 84 ? -1.988 7.703 8.103 1.00 93.44 84 GLU A C 1
ATOM 688 O O . GLU A 1 84 ? -1.339 7.783 9.151 1.00 93.44 84 GLU A O 1
ATOM 693 N N . ASN A 1 85 ? -3.271 7.330 8.096 1.00 92.69 85 ASN A N 1
ATOM 694 C CA . ASN A 1 85 ? -4.013 7.005 9.314 1.00 92.69 85 ASN A CA 1
ATOM 695 C C . ASN A 1 85 ? -3.428 5.785 10.040 1.00 92.69 85 ASN A C 1
ATOM 697 O O . ASN A 1 85 ? -3.311 5.795 11.268 1.00 92.69 85 ASN A O 1
ATOM 701 N N . VAL A 1 86 ? -3.027 4.750 9.299 1.00 91.38 86 VAL A N 1
ATOM 702 C CA . VAL A 1 86 ? -2.398 3.547 9.865 1.00 91.38 86 VAL A CA 1
ATOM 703 C C . VAL A 1 86 ? -1.046 3.880 10.504 1.00 91.38 86 VAL A C 1
ATOM 705 O O . VAL A 1 86 ? -0.798 3.488 11.646 1.00 91.38 86 VAL A O 1
ATOM 708 N N . ILE A 1 87 ? -0.186 4.659 9.832 1.00 88.31 87 ILE A N 1
ATOM 709 C CA . ILE A 1 87 ? 1.097 5.088 10.421 1.00 88.31 87 ILE A CA 1
ATOM 710 C C . ILE A 1 87 ? 0.870 5.933 11.671 1.00 88.31 87 ILE A C 1
ATOM 712 O O . ILE A 1 87 ? 1.572 5.757 12.667 1.00 88.31 87 ILE A O 1
ATOM 716 N N . LYS A 1 88 ? -0.090 6.861 11.635 1.00 89.06 88 LYS A N 1
ATOM 717 C CA . LYS A 1 88 ? -0.382 7.716 12.785 1.00 89.06 88 LYS A CA 1
ATOM 718 C C . LYS A 1 88 ? -0.756 6.877 14.009 1.00 89.06 88 LYS A C 1
ATOM 720 O O . LYS A 1 88 ? -0.149 7.073 15.059 1.00 89.06 88 LYS A O 1
ATOM 725 N N . LYS A 1 89 ? -1.659 5.898 13.850 1.00 85.56 89 LYS A N 1
ATOM 726 C CA . LYS A 1 89 ? -2.011 4.937 14.913 1.00 85.56 89 LYS A CA 1
ATOM 727 C C . LYS A 1 89 ? -0.772 4.189 15.422 1.00 85.56 89 LYS A C 1
ATOM 729 O O . LYS A 1 89 ? -0.562 4.112 16.628 1.00 85.56 89 LYS A O 1
ATOM 734 N N . LYS A 1 90 ? 0.090 3.692 14.525 1.00 83.19 90 LYS A N 1
ATOM 735 C CA . LYS A 1 90 ? 1.350 3.027 14.906 1.00 83.19 90 LYS A CA 1
ATOM 736 C C . LYS A 1 90 ? 2.234 3.924 15.778 1.00 83.19 90 LYS A C 1
ATOM 738 O O . LYS A 1 90 ? 2.676 3.510 16.844 1.00 83.19 90 LYS A O 1
ATOM 743 N N . ASN A 1 91 ? 2.468 5.158 15.340 1.00 84.44 91 ASN A N 1
ATOM 744 C CA . ASN A 1 91 ? 3.327 6.101 16.051 1.00 84.44 91 ASN A CA 1
ATOM 745 C C . ASN A 1 91 ? 2.749 6.512 17.410 1.00 84.44 91 ASN A C 1
ATOM 747 O O . ASN A 1 91 ? 3.508 6.862 18.306 1.00 84.44 91 ASN A O 1
ATOM 751 N N . GLU A 1 92 ? 1.425 6.505 17.572 1.00 85.94 92 GLU A N 1
ATOM 752 C CA . GLU A 1 92 ? 0.775 6.736 18.865 1.00 85.94 92 GLU A CA 1
ATOM 753 C C . GLU A 1 92 ? 0.986 5.566 19.835 1.00 85.94 92 GLU A C 1
ATOM 755 O O . GLU A 1 92 ? 1.223 5.819 21.014 1.00 85.94 92 GLU A O 1
ATOM 760 N N . MET A 1 93 ? 0.980 4.319 19.351 1.00 77.00 93 MET A N 1
ATOM 761 C CA . MET A 1 93 ? 1.257 3.127 20.170 1.00 77.00 93 MET A CA 1
ATOM 762 C C . MET A 1 93 ? 2.728 3.007 20.588 1.00 77.00 93 MET A C 1
ATOM 764 O O . MET A 1 93 ? 3.017 2.485 21.659 1.00 77.00 93 MET A O 1
ATOM 768 N N . ASP A 1 94 ? 3.650 3.506 19.762 1.00 78.06 94 ASP A N 1
ATOM 769 C CA . ASP A 1 94 ? 5.091 3.478 20.040 1.00 78.06 94 ASP A CA 1
ATOM 770 C C . ASP A 1 94 ? 5.539 4.586 21.024 1.00 78.06 94 ASP A C 1
ATOM 772 O O . ASP A 1 94 ? 6.715 4.650 21.394 1.00 78.06 94 ASP A O 1
ATOM 776 N N . LYS A 1 95 ? 4.637 5.485 21.455 1.00 75.00 95 LYS A N 1
ATOM 777 C CA . LYS A 1 95 ? 4.977 6.522 22.441 1.00 75.00 95 LYS A CA 1
ATOM 778 C C . LYS A 1 95 ? 5.216 5.892 23.819 1.00 75.00 95 LYS A C 1
ATOM 780 O O . LYS A 1 95 ? 4.393 5.096 24.270 1.00 75.00 95 LYS A O 1
ATOM 785 N N . PRO A 1 96 ? 6.290 6.278 24.532 1.00 61.25 96 PRO A N 1
ATOM 786 C CA . PRO A 1 96 ? 6.486 5.842 25.906 1.00 61.25 96 PRO A CA 1
ATOM 787 C C . PRO A 1 96 ? 5.325 6.334 26.777 1.00 61.25 96 PRO A C 1
ATOM 789 O O . PRO A 1 96 ? 4.920 7.495 26.686 1.00 61.25 96 PRO A O 1
ATOM 792 N N . ILE A 1 97 ? 4.799 5.442 27.615 1.00 69.25 97 ILE A N 1
ATOM 793 C CA . ILE A 1 97 ? 3.841 5.800 28.661 1.00 69.25 97 ILE A CA 1
ATOM 794 C C . ILE A 1 97 ? 4.627 6.615 29.694 1.00 69.25 97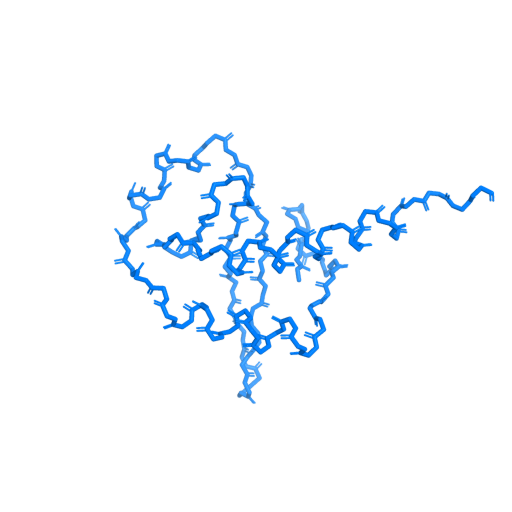 ILE A C 1
ATOM 796 O O . ILE A 1 97 ? 5.541 6.079 30.324 1.00 69.25 97 ILE A O 1
ATOM 800 N N . VAL A 1 98 ? 4.328 7.913 29.782 1.00 58.50 98 VAL A N 1
ATOM 801 C CA . VAL A 1 98 ? 4.881 8.834 30.790 1.00 58.50 98 VAL A CA 1
ATOM 802 C C . VAL A 1 98 ? 4.059 8.743 32.064 1.00 58.50 98 VAL A C 1
ATOM 804 O O . VAL A 1 98 ? 2.813 8.737 31.942 1.00 58.50 98 VAL A O 1
#

Secondary structure (DSSP, 8-state):
-B-TTT--B--PPPHHHHHHHHHHHHT-----HHHHHHHHTTSPPEEEEEE-TTS-EEEEEEEGGGTEEETTEEPPHHHHHHHHHHHHHHHHHTS---

Sequence (98 aa):
MESSYDGRHLLDFDDKQTEEFAKEFLSLEYVGFDNIYEKIRHSNGSPLRIYLDDGTSFRISYWFEKNAINPGAFGTETMKGIMENVIKKKNEMDKPIV

Foldseek 3Di:
DADPPPRHDQDDQPPVLLVQLVVQVVPWDFPAQVVCCVVPVVHAWDKDWDADPVRDIDIWTAGLVQCAIPPGTRTDPSNSVSVVVRVVVSVVVPDDDD

Radius of gyration: 13.86 Å; chains: 1; bounding box: 29×29×46 Å